Protein AF-A0A962G7V7-F1 (afdb_monomer)

Radius of gyration: 18.21 Å; Cα contacts (8 Å, |Δi|>4): 103; chains: 1; bounding box: 53×30×47 Å

Foldseek 3Di:
DPPCPVVVVVVVVVVVVVVVCLLLVLLVLLVVLDDVVLQCVPPPPDDPVVVVVVVVVVVVVLPPLVVVVVCQVVDDPSVPCSVCVSVVVVVVVVVSVVSNSRSLSSQQGPCLCVVCVPCSQLVSLCSRPNPVSND

Structure (mmCIF, N/CA/C/O backbone):
data_AF-A0A962G7V7-F1
#
_entry.id   AF-A0A962G7V7-F1
#
loop_
_atom_site.group_PDB
_atom_site.id
_atom_site.type_symbol
_atom_site.label_atom_id
_atom_site.label_alt_id
_atom_site.label_comp_id
_atom_site.label_asym_id
_atom_site.label_entity_id
_atom_site.label_seq_id
_atom_site.pdbx_PDB_ins_code
_atom_site.Cartn_x
_atom_site.Cartn_y
_atom_site.Cartn_z
_atom_site.occupancy
_atom_site.B_iso_or_equiv
_atom_site.auth_seq_id
_atom_site.auth_comp_id
_atom_site.auth_asym_id
_atom_site.auth_atom_id
_atom_site.pdbx_PDB_model_num
ATOM 1 N N . ASN A 1 1 ? -31.692 16.412 5.338 1.00 51.88 1 ASN A N 1
ATOM 2 C CA . ASN A 1 1 ? -30.425 15.654 5.367 1.00 51.88 1 ASN A CA 1
ATOM 3 C C . ASN A 1 1 ? -30.368 14.667 6.552 1.00 51.88 1 ASN A C 1
ATOM 5 O O . ASN A 1 1 ? -29.353 14.590 7.218 1.00 51.88 1 ASN A O 1
ATOM 9 N N . LEU A 1 2 ? -31.455 13.934 6.867 1.00 52.62 2 LEU A N 1
ATOM 10 C CA . LEU A 1 2 ? -31.577 13.174 8.137 1.00 52.62 2 LEU A CA 1
ATOM 11 C C . LEU A 1 2 ? -31.965 11.691 7.975 1.00 52.62 2 LEU A C 1
ATOM 13 O O . LEU A 1 2 ? -32.140 10.993 8.964 1.00 52.62 2 LEU A O 1
ATOM 17 N N . ARG A 1 3 ? -32.115 11.183 6.743 1.00 55.47 3 ARG A N 1
ATOM 18 C CA . ARG A 1 3 ? -32.639 9.823 6.494 1.00 55.47 3 ARG A CA 1
ATOM 19 C C . ARG A 1 3 ? -31.580 8.808 6.031 1.00 55.47 3 ARG A C 1
ATOM 21 O O . ARG A 1 3 ? -31.928 7.670 5.757 1.00 55.47 3 ARG A O 1
ATOM 28 N N . SER A 1 4 ? -30.307 9.210 5.956 1.00 50.84 4 SER A N 1
ATOM 29 C CA . SER A 1 4 ? -29.230 8.464 5.277 1.00 50.84 4 SER A CA 1
ATOM 30 C C . SER A 1 4 ? -28.023 8.142 6.171 1.00 50.84 4 SER A C 1
ATOM 32 O O . SER A 1 4 ? -26.927 7.936 5.667 1.00 50.84 4 SER A O 1
ATOM 34 N N . ILE A 1 5 ? -28.176 8.131 7.497 1.00 59.03 5 ILE A N 1
ATOM 35 C CA . ILE A 1 5 ? -27.030 7.919 8.402 1.00 59.03 5 ILE A CA 1
ATOM 36 C C . ILE A 1 5 ? -26.760 6.413 8.577 1.00 59.03 5 ILE A C 1
ATOM 38 O O . ILE A 1 5 ? -25.626 5.967 8.456 1.00 59.03 5 ILE A O 1
ATOM 42 N N . GLY A 1 6 ? -27.811 5.594 8.716 1.00 59.00 6 GLY A N 1
ATOM 43 C CA . GLY A 1 6 ? -27.669 4.135 8.854 1.00 59.00 6 GLY A CA 1
ATOM 44 C C . GLY A 1 6 ? -27.247 3.398 7.574 1.00 59.00 6 GLY A C 1
ATOM 45 O O . GLY A 1 6 ? -26.543 2.400 7.654 1.00 59.00 6 GLY A O 1
ATOM 46 N N . GLN A 1 7 ? -27.624 3.892 6.386 1.00 57.78 7 GLN A N 1
ATOM 47 C CA . GLN A 1 7 ? -27.196 3.287 5.112 1.00 57.78 7 GLN A CA 1
ATOM 48 C C . GLN A 1 7 ? -25.735 3.620 4.758 1.00 57.78 7 GLN A C 1
ATOM 50 O O . GLN A 1 7 ? -25.103 2.859 4.028 1.00 57.78 7 GLN A O 1
ATOM 55 N N . SER A 1 8 ? -25.181 4.715 5.297 1.00 72.25 8 SER A N 1
ATOM 56 C CA . SER A 1 8 ? -23.823 5.183 4.978 1.00 72.25 8 SER A CA 1
ATOM 57 C C . SER A 1 8 ? -22.741 4.204 5.440 1.00 72.25 8 SER A C 1
ATOM 59 O O . SER A 1 8 ? -21.822 3.913 4.681 1.00 72.25 8 SER A O 1
ATOM 61 N N . SER A 1 9 ? -22.884 3.632 6.640 1.00 77.25 9 SER A N 1
ATOM 62 C CA . SER A 1 9 ? -21.908 2.675 7.184 1.00 77.25 9 SER A CA 1
ATOM 63 C C . SER A 1 9 ? -21.858 1.374 6.372 1.00 77.25 9 SER A C 1
ATOM 65 O O . SER A 1 9 ? -20.782 0.858 6.080 1.00 77.25 9 SER A O 1
ATOM 67 N N . THR A 1 10 ? -23.007 0.861 5.914 1.00 85.25 10 THR A N 1
ATOM 68 C CA . THR A 1 10 ? -23.029 -0.337 5.059 1.00 85.25 10 THR A CA 1
ATOM 69 C C . THR A 1 10 ? -22.359 -0.083 3.711 1.00 85.25 10 THR A C 1
ATOM 71 O O . THR A 1 10 ? -21.597 -0.928 3.247 1.00 85.25 10 THR A O 1
ATOM 74 N N . VAL A 1 11 ? -22.606 1.076 3.091 1.00 90.12 11 VAL A N 1
ATOM 75 C CA . VAL A 1 11 ? -21.957 1.452 1.825 1.00 90.12 11 VAL A CA 1
ATOM 76 C C . VAL A 1 11 ? -20.445 1.559 2.008 1.00 90.12 11 VAL A C 1
ATOM 78 O O . VAL A 1 11 ? -19.699 1.009 1.202 1.00 90.12 11 VAL A O 1
ATOM 81 N N . GLU A 1 12 ? -19.986 2.191 3.087 1.00 89.62 12 GLU A N 1
ATOM 82 C CA . GLU A 1 12 ? -18.561 2.299 3.401 1.00 89.62 12 GLU A CA 1
ATOM 83 C C . GLU A 1 12 ? -17.904 0.924 3.564 1.00 89.62 12 GLU A C 1
ATOM 85 O O . GLU A 1 12 ? -16.898 0.644 2.913 1.00 89.62 12 GLU A O 1
ATOM 90 N N . ILE A 1 13 ? -18.500 0.033 4.362 1.00 90.56 13 ILE A N 1
ATOM 91 C CA . ILE A 1 13 ? -17.980 -1.323 4.577 1.00 90.56 13 ILE A CA 1
ATOM 92 C C . ILE A 1 13 ? -17.890 -2.084 3.249 1.00 90.56 13 ILE A C 1
ATOM 94 O O . ILE A 1 13 ? -16.868 -2.712 2.966 1.00 90.56 13 ILE A O 1
ATOM 98 N N . VAL A 1 14 ? -18.928 -2.010 2.410 1.00 94.31 14 VAL A N 1
ATOM 99 C CA . VAL A 1 14 ? -18.938 -2.661 1.090 1.00 94.31 14 VAL A CA 1
ATOM 100 C C . VAL A 1 14 ? -17.835 -2.102 0.194 1.00 94.31 14 VAL A C 1
ATOM 102 O O . VAL A 1 14 ? -17.107 -2.878 -0.422 1.00 94.31 14 VAL A O 1
ATOM 105 N N . LEU A 1 15 ? -17.659 -0.780 0.153 1.00 93.81 15 LEU A N 1
ATOM 106 C CA . LEU A 1 15 ? -16.606 -0.138 -0.637 1.00 93.81 15 LEU A CA 1
ATOM 107 C C . LEU A 1 15 ? -15.205 -0.506 -0.140 1.00 93.81 15 LEU A C 1
ATOM 109 O O . LEU A 1 15 ? -14.303 -0.712 -0.952 1.00 93.81 15 LEU A O 1
ATOM 113 N N . VAL A 1 16 ? -15.015 -0.630 1.177 1.00 94.06 16 VAL A N 1
ATOM 114 C CA . VAL A 1 16 ? -13.746 -1.073 1.762 1.00 94.06 16 VAL A CA 1
ATOM 115 C C . VAL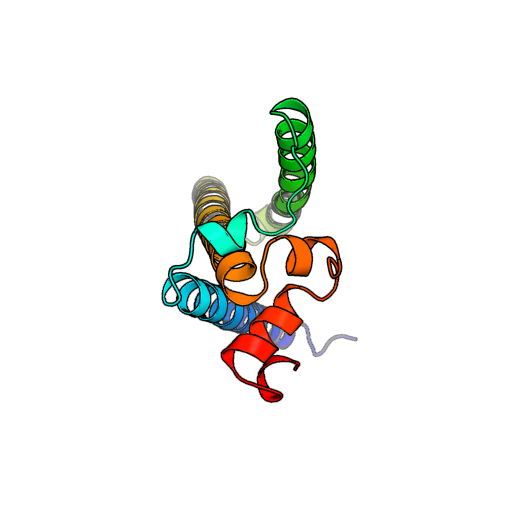 A 1 16 ? -13.431 -2.509 1.357 1.00 94.06 16 VAL A C 1
ATOM 117 O O . VAL A 1 16 ? -12.322 -2.785 0.911 1.00 94.06 16 VAL A O 1
ATOM 120 N N . TRP A 1 17 ? -14.390 -3.425 1.451 1.00 95.12 17 TRP A N 1
ATOM 121 C CA . TRP A 1 17 ? -14.163 -4.798 1.004 1.00 95.12 17 TRP A CA 1
ATOM 122 C C . TRP A 1 17 ? -13.931 -4.887 -0.501 1.00 95.12 17 TRP A C 1
ATOM 124 O O . TRP A 1 17 ? -13.029 -5.600 -0.935 1.00 95.12 17 TRP A O 1
ATOM 134 N N . PHE A 1 18 ? -14.680 -4.122 -1.292 1.00 94.75 18 PHE A N 1
ATOM 135 C CA . PHE A 1 18 ? -14.514 -4.077 -2.738 1.00 94.75 18 PHE A CA 1
ATOM 136 C C . PHE A 1 18 ? -13.104 -3.619 -3.136 1.00 94.75 18 PHE A C 1
ATOM 138 O O . PHE A 1 18 ? -12.410 -4.351 -3.842 1.00 94.75 18 PHE A O 1
ATOM 145 N N . LYS A 1 19 ? -12.626 -2.475 -2.618 1.00 92.88 19 LYS A N 1
ATOM 146 C CA . LYS A 1 19 ? -11.263 -1.996 -2.917 1.00 92.88 19 LYS A CA 1
ATOM 147 C C . LYS A 1 19 ? -10.195 -2.988 -2.450 1.00 92.88 19 LYS A C 1
ATOM 149 O O . LYS A 1 19 ? -9.198 -3.176 -3.138 1.00 92.88 19 LYS A O 1
ATOM 154 N N . MET A 1 20 ? -10.411 -3.667 -1.321 1.00 95.88 20 MET A N 1
ATOM 155 C CA . MET A 1 20 ? -9.482 -4.683 -0.821 1.00 95.88 20 MET A CA 1
ATOM 156 C C . MET A 1 20 ? -9.399 -5.890 -1.756 1.00 95.88 20 MET A C 1
ATOM 158 O O . MET A 1 20 ? -8.298 -6.341 -2.058 1.00 95.88 20 MET A O 1
ATOM 162 N N . VAL A 1 21 ? -10.534 -6.385 -2.257 1.00 94.81 21 VAL A N 1
ATOM 163 C CA . VAL A 1 21 ? -10.568 -7.487 -3.231 1.00 94.81 21 VAL A CA 1
ATOM 164 C C . VAL A 1 21 ? -9.855 -7.095 -4.521 1.00 94.81 21 VAL A C 1
ATOM 166 O O . VAL A 1 21 ? -9.040 -7.871 -5.014 1.00 94.81 21 VAL A O 1
ATOM 169 N N . VAL A 1 22 ? -10.114 -5.893 -5.042 1.00 93.44 22 VAL A N 1
ATOM 170 C CA . VAL A 1 22 ? -9.469 -5.400 -6.267 1.00 93.44 22 VAL A CA 1
ATOM 171 C C . VAL A 1 22 ? -7.954 -5.277 -6.082 1.00 93.44 22 VAL A C 1
ATOM 173 O O . VAL A 1 22 ? -7.200 -5.836 -6.874 1.00 93.44 22 VAL A O 1
ATOM 176 N N . LEU A 1 23 ? -7.493 -4.613 -5.016 1.00 94.50 23 LEU A N 1
ATOM 177 C CA . LEU A 1 23 ? -6.062 -4.404 -4.763 1.00 94.50 23 LEU A CA 1
ATOM 178 C C . LEU A 1 23 ? -5.314 -5.717 -4.522 1.00 94.50 23 LEU A C 1
ATOM 180 O O . LEU A 1 23 ? -4.256 -5.942 -5.106 1.00 94.50 23 LEU A O 1
ATOM 184 N N . VAL A 1 24 ? -5.862 -6.595 -3.678 1.00 95.88 24 VAL A N 1
ATOM 185 C CA . VAL A 1 24 ? -5.246 -7.894 -3.384 1.00 95.88 24 VAL A CA 1
ATOM 186 C C . VAL A 1 24 ? -5.279 -8.795 -4.616 1.00 95.88 24 VAL A C 1
ATOM 188 O O . VAL A 1 24 ? -4.278 -9.436 -4.918 1.00 95.88 24 VAL A O 1
ATOM 191 N N . GLY A 1 25 ? -6.387 -8.815 -5.361 1.00 94.31 25 GLY A N 1
ATOM 192 C CA . GLY A 1 25 ? -6.510 -9.583 -6.598 1.00 94.31 25 GLY A CA 1
ATOM 193 C C . GLY A 1 25 ? -5.492 -9.148 -7.650 1.00 94.31 25 GLY A C 1
ATOM 194 O O . GLY A 1 25 ? -4.788 -9.991 -8.203 1.00 94.31 25 GLY A O 1
ATOM 195 N N . LEU A 1 26 ? -5.349 -7.837 -7.864 1.00 93.75 26 LEU A N 1
ATOM 196 C CA . LEU A 1 26 ? -4.356 -7.275 -8.775 1.00 93.75 26 LEU A CA 1
ATOM 197 C C . LEU A 1 26 ? -2.926 -7.611 -8.336 1.00 93.75 26 LEU A C 1
ATOM 199 O O . LEU A 1 26 ? -2.109 -8.038 -9.150 1.00 93.75 26 LEU A O 1
ATOM 203 N N . ALA A 1 27 ? -2.626 -7.456 -7.045 1.00 94.69 27 ALA A N 1
ATOM 204 C CA . ALA A 1 27 ? -1.307 -7.756 -6.507 1.00 94.69 27 ALA A CA 1
ATOM 205 C C . ALA A 1 27 ? -0.950 -9.243 -6.644 1.00 94.69 27 ALA A C 1
ATOM 207 O O . ALA A 1 27 ? 0.154 -9.566 -7.076 1.00 94.69 27 ALA A O 1
ATOM 208 N N . ILE A 1 28 ? -1.885 -10.150 -6.338 1.00 95.44 28 ILE A N 1
ATOM 209 C CA . ILE A 1 28 ? -1.707 -11.597 -6.532 1.00 95.44 28 ILE A CA 1
ATOM 210 C C . ILE A 1 28 ? -1.502 -11.916 -8.013 1.00 95.44 28 ILE A C 1
ATOM 212 O O . ILE A 1 28 ? -0.616 -12.701 -8.348 1.00 95.44 28 ILE A O 1
ATOM 216 N N . PHE A 1 29 ? -2.277 -11.296 -8.904 1.00 94.31 29 PHE A N 1
ATOM 217 C CA . PHE A 1 29 ? -2.109 -11.485 -10.340 1.00 94.31 29 PHE A CA 1
ATOM 218 C C . PHE A 1 29 ? -0.710 -11.049 -10.798 1.00 94.31 29 PHE A C 1
ATOM 220 O O . PHE A 1 29 ? -0.032 -11.811 -11.487 1.00 94.31 29 PHE A O 1
ATOM 227 N N . GLY A 1 30 ? -0.231 -9.888 -10.346 1.00 93.62 30 GLY A N 1
ATOM 228 C CA . GLY A 1 30 ? 1.137 -9.435 -10.599 1.00 93.62 30 GLY A CA 1
ATOM 229 C C . GLY A 1 30 ? 2.196 -10.394 -10.061 1.00 93.62 30 GLY A C 1
ATOM 230 O O . GLY A 1 30 ? 3.076 -10.809 -10.806 1.00 93.62 30 GLY A O 1
ATOM 231 N N . LEU A 1 31 ? 2.057 -10.841 -8.811 1.00 93.88 31 LEU A N 1
ATOM 232 C CA . LEU A 1 31 ? 2.970 -11.805 -8.184 1.00 93.88 31 LEU A CA 1
ATOM 233 C C . LEU A 1 31 ? 2.978 -13.173 -8.882 1.00 93.88 31 LEU A C 1
ATOM 235 O O . LEU A 1 31 ? 3.999 -13.858 -8.870 1.00 93.88 31 LEU A O 1
ATOM 239 N N . SER A 1 32 ? 1.863 -13.580 -9.496 1.00 93.94 32 SER A N 1
ATOM 240 C CA . SER A 1 32 ? 1.802 -14.816 -10.285 1.00 93.94 32 SER A CA 1
ATOM 241 C C . SER A 1 32 ? 2.585 -14.722 -11.603 1.00 93.94 32 SER A C 1
ATOM 243 O O . SER A 1 32 ? 3.058 -15.742 -12.103 1.00 93.94 32 SER A O 1
ATOM 245 N N . HIS A 1 33 ? 2.798 -13.506 -12.123 1.00 90.19 33 HIS A N 1
ATOM 246 C CA . HIS A 1 33 ? 3.649 -13.206 -13.278 1.00 90.19 33 HIS A CA 1
ATOM 247 C C . HIS A 1 33 ? 5.061 -12.831 -12.813 1.00 90.19 33 HIS A C 1
ATOM 249 O O . HIS A 1 33 ? 5.529 -11.712 -13.005 1.00 90.19 33 HIS A O 1
ATOM 255 N N . TRP A 1 34 ? 5.730 -13.774 -12.150 1.00 90.56 34 TRP A N 1
ATOM 256 C CA . TRP A 1 34 ? 7.007 -13.531 -11.484 1.00 90.56 34 TRP A CA 1
ATOM 257 C C . TRP A 1 34 ? 8.141 -13.171 -12.465 1.00 90.56 34 TRP A C 1
ATOM 259 O O . TRP A 1 34 ? 8.805 -14.052 -13.014 1.00 90.56 34 TRP A O 1
ATOM 269 N N . ASP A 1 35 ? 8.392 -11.869 -12.635 1.00 89.94 35 ASP A N 1
ATOM 270 C CA . ASP A 1 35 ? 9.476 -11.309 -13.456 1.00 89.94 35 ASP A CA 1
ATOM 271 C C . ASP A 1 35 ? 10.241 -10.207 -12.684 1.00 89.94 35 ASP A C 1
ATOM 273 O O . ASP A 1 35 ? 9.952 -9.014 -12.812 1.00 89.94 35 ASP A O 1
ATOM 277 N N . PRO A 1 36 ? 11.215 -10.573 -11.823 1.00 89.94 36 PRO A N 1
ATOM 278 C CA . PRO A 1 36 ? 11.982 -9.601 -11.044 1.00 89.94 36 PRO A CA 1
ATOM 279 C C . PRO A 1 36 ? 12.747 -8.545 -11.861 1.00 89.94 36 PRO A C 1
ATOM 281 O O . PRO A 1 36 ? 12.781 -7.395 -11.418 1.00 89.94 36 PRO A O 1
ATOM 284 N N . PRO A 1 37 ? 13.328 -8.859 -13.040 1.00 92.19 37 PRO A N 1
ATOM 285 C CA . PRO A 1 37 ? 13.881 -7.844 -13.938 1.00 92.19 37 PRO A CA 1
ATOM 286 C C . PRO A 1 37 ? 12.911 -6.702 -14.276 1.00 92.19 37 PRO A C 1
ATOM 288 O O . PRO A 1 37 ? 13.333 -5.548 -14.368 1.00 92.19 37 PRO A O 1
ATOM 291 N N . MET A 1 38 ? 11.612 -6.992 -14.401 1.00 91.06 38 MET A N 1
ATOM 292 C CA . MET A 1 38 ? 10.571 -5.993 -14.668 1.00 91.06 38 MET A CA 1
ATOM 293 C C . MET A 1 38 ? 10.503 -4.917 -13.565 1.00 91.06 38 MET A C 1
ATOM 295 O O . MET A 1 38 ? 10.301 -3.737 -13.857 1.00 91.06 38 MET A O 1
ATOM 299 N N . MET A 1 39 ? 10.765 -5.291 -12.305 1.00 89.31 39 MET A N 1
ATOM 300 C CA . MET A 1 39 ? 10.735 -4.375 -11.155 1.00 89.31 39 MET A CA 1
ATOM 301 C C . MET A 1 39 ? 11.861 -3.337 -11.156 1.00 89.31 39 MET A C 1
ATOM 303 O O . MET A 1 39 ? 11.726 -2.300 -10.518 1.00 89.31 39 MET A O 1
ATOM 307 N N . ALA A 1 40 ? 12.971 -3.601 -11.845 1.00 88.75 40 ALA A N 1
ATOM 308 C CA . ALA A 1 40 ? 14.076 -2.650 -11.988 1.00 88.75 40 ALA A CA 1
ATOM 309 C C . ALA A 1 40 ? 14.079 -1.961 -13.363 1.00 88.75 40 ALA A C 1
ATOM 311 O O . ALA A 1 40 ? 14.901 -1.083 -13.630 1.00 88.75 40 ALA A O 1
ATOM 312 N N . ARG A 1 41 ? 13.168 -2.353 -14.262 1.00 91.56 41 ARG A N 1
ATOM 313 C CA . ARG A 1 41 ? 13.141 -1.888 -15.648 1.00 91.56 41 ARG A CA 1
ATOM 314 C C . ARG A 1 41 ? 12.879 -0.385 -15.708 1.00 91.56 41 ARG A C 1
ATOM 316 O O . ARG A 1 41 ? 11.795 0.074 -15.364 1.00 91.56 41 ARG A O 1
ATOM 323 N N . GLY A 1 42 ? 13.886 0.368 -16.148 1.00 84.75 42 GLY A N 1
ATOM 324 C CA . GLY A 1 42 ? 13.830 1.830 -16.241 1.00 84.75 42 GLY A CA 1
ATOM 325 C C . GLY A 1 42 ? 13.732 2.545 -14.890 1.00 84.75 42 GLY A C 1
ATOM 326 O O . GLY A 1 42 ? 13.444 3.740 -14.864 1.00 84.75 42 GLY A O 1
ATOM 327 N N . ALA A 1 43 ? 13.987 1.839 -13.782 1.00 85.25 43 ALA A N 1
ATOM 328 C CA . ALA A 1 43 ? 14.160 2.473 -12.487 1.00 85.25 43 ALA A CA 1
ATOM 329 C C . ALA A 1 43 ? 15.473 3.279 -12.494 1.00 85.25 43 ALA A C 1
ATOM 331 O O . ALA A 1 43 ? 16.495 2.772 -12.966 1.00 85.25 43 ALA A O 1
ATOM 332 N N . PRO A 1 44 ? 15.477 4.525 -11.994 1.00 83.06 44 PRO A N 1
ATOM 333 C CA . PRO A 1 44 ? 16.716 5.266 -11.811 1.00 83.06 44 PRO A CA 1
ATOM 334 C C . PRO A 1 44 ? 17.597 4.572 -10.765 1.00 83.06 44 PRO A C 1
ATOM 336 O O . PRO A 1 44 ? 17.080 3.981 -9.815 1.00 83.06 44 PRO A O 1
ATOM 339 N N . ASP A 1 45 ? 18.921 4.701 -10.902 1.00 81.75 45 ASP A N 1
ATOM 340 C CA . ASP A 1 45 ? 19.882 4.290 -9.871 1.00 81.75 45 ASP A CA 1
ATOM 341 C C . ASP A 1 45 ? 19.734 5.198 -8.644 1.00 81.75 45 ASP A C 1
ATOM 343 O O . ASP A 1 45 ? 20.402 6.220 -8.470 1.00 81.75 45 ASP A O 1
ATOM 347 N N . ALA A 1 46 ? 18.771 4.836 -7.807 1.00 78.75 46 ALA A N 1
ATOM 348 C CA . ALA A 1 46 ? 18.346 5.591 -6.652 1.00 78.75 46 ALA A CA 1
ATOM 349 C C . ALA A 1 46 ? 19.037 5.006 -5.408 1.00 78.75 46 ALA A C 1
ATOM 351 O O . ALA A 1 46 ? 18.824 3.855 -5.027 1.00 78.75 46 ALA A O 1
ATOM 352 N N . GLY A 1 47 ? 19.928 5.781 -4.785 1.00 87.44 47 GLY A N 1
ATOM 353 C CA . GLY A 1 47 ? 20.644 5.348 -3.581 1.00 87.44 47 GLY A CA 1
ATOM 354 C C . GLY A 1 47 ? 19.736 5.260 -2.348 1.00 87.44 47 GLY A C 1
ATOM 355 O O . GLY A 1 47 ? 18.629 5.794 -2.328 1.00 87.44 47 GLY A O 1
ATOM 356 N N . ILE A 1 48 ? 20.233 4.668 -1.259 1.00 90.31 48 ILE A N 1
ATOM 357 C CA . ILE A 1 48 ? 19.490 4.485 0.008 1.00 90.31 48 ILE A CA 1
ATOM 358 C C . ILE A 1 48 ? 18.835 5.778 0.528 1.00 90.31 48 ILE A C 1
ATOM 360 O O . ILE A 1 48 ? 17.747 5.737 1.096 1.00 90.31 48 ILE A O 1
ATOM 364 N N . THR A 1 49 ? 19.455 6.939 0.311 1.00 91.94 49 THR A N 1
ATOM 365 C CA . THR A 1 49 ? 18.903 8.238 0.725 1.00 91.94 49 THR A CA 1
ATOM 366 C C . THR A 1 49 ? 17.555 8.539 0.070 1.00 91.94 49 THR A C 1
ATOM 368 O O . THR A 1 49 ? 16.635 8.991 0.745 1.00 91.94 49 THR A O 1
ATOM 371 N N . THR A 1 50 ? 17.399 8.241 -1.220 1.00 89.38 50 THR A N 1
ATOM 372 C CA . THR A 1 50 ? 16.127 8.415 -1.941 1.00 89.38 50 THR A CA 1
ATOM 373 C C . THR A 1 50 ? 15.052 7.454 -1.438 1.00 89.38 50 THR A C 1
ATOM 375 O O . THR A 1 50 ? 13.904 7.858 -1.264 1.00 89.38 50 THR A O 1
ATOM 378 N N . ALA A 1 51 ? 15.433 6.219 -1.096 1.00 89.06 51 ALA A N 1
ATOM 379 C CA . ALA A 1 51 ? 14.528 5.253 -0.482 1.00 89.06 51 ALA A CA 1
ATOM 380 C C . ALA A 1 51 ? 14.030 5.729 0.894 1.00 89.06 51 ALA A C 1
ATOM 382 O O . ALA A 1 51 ? 12.857 5.550 1.210 1.00 89.06 51 ALA A O 1
ATOM 383 N N . LEU A 1 52 ? 14.878 6.396 1.690 1.00 92.38 52 LEU A N 1
ATOM 384 C CA . LEU A 1 52 ? 14.465 6.995 2.966 1.00 92.38 52 LEU A CA 1
ATOM 385 C C . LEU A 1 52 ? 13.444 8.127 2.778 1.00 92.38 52 LEU A C 1
ATOM 387 O O . LEU A 1 52 ? 12.478 8.199 3.536 1.00 92.38 52 LEU A O 1
ATOM 391 N N . PHE A 1 53 ? 13.605 8.972 1.754 1.00 91.56 53 PHE A N 1
ATOM 392 C CA . PHE A 1 53 ? 12.588 9.975 1.414 1.00 91.56 53 PHE A CA 1
ATOM 393 C C . PHE A 1 53 ? 11.271 9.326 0.968 1.00 91.56 53 PHE A C 1
ATOM 395 O O . PHE A 1 53 ? 10.202 9.763 1.392 1.00 91.56 53 PHE A O 1
ATOM 402 N N . GLY A 1 54 ? 11.335 8.245 0.185 1.00 90.38 54 GLY A N 1
ATOM 403 C CA . GLY A 1 54 ? 10.157 7.448 -0.169 1.00 90.38 54 GLY A CA 1
ATOM 404 C C . GLY A 1 54 ? 9.468 6.843 1.059 1.00 90.38 54 GLY A C 1
ATOM 405 O O . GLY A 1 54 ? 8.250 6.925 1.187 1.00 90.38 54 GLY A O 1
ATOM 406 N N . ALA A 1 55 ? 10.237 6.313 2.013 1.00 91.12 55 ALA A N 1
ATOM 407 C CA . ALA A 1 55 ? 9.703 5.788 3.268 1.00 91.12 55 ALA A CA 1
ATOM 408 C C . ALA A 1 55 ? 9.002 6.876 4.105 1.00 91.12 55 ALA A C 1
ATOM 410 O O . ALA A 1 55 ? 7.947 6.618 4.683 1.00 91.12 55 ALA A O 1
ATOM 411 N N . ALA A 1 56 ? 9.537 8.102 4.126 1.00 92.44 56 ALA A N 1
ATOM 412 C CA . ALA A 1 56 ? 8.883 9.237 4.775 1.00 92.44 56 ALA A CA 1
ATOM 413 C C . ALA A 1 56 ? 7.551 9.608 4.096 1.00 92.44 56 ALA A C 1
ATOM 415 O O . ALA A 1 56 ? 6.577 9.898 4.786 1.00 92.44 56 ALA A O 1
ATOM 416 N N . ALA A 1 57 ? 7.467 9.532 2.764 1.00 90.88 57 ALA A N 1
ATOM 417 C CA . ALA A 1 57 ? 6.204 9.727 2.046 1.00 90.88 57 ALA A CA 1
ATOM 418 C C . ALA A 1 57 ? 5.181 8.623 2.375 1.00 90.88 57 ALA A C 1
ATOM 420 O O . ALA A 1 57 ? 4.005 8.907 2.591 1.00 90.88 57 ALA A O 1
ATOM 421 N N . VAL A 1 58 ? 5.629 7.369 2.493 1.00 91.00 58 VAL A N 1
ATOM 422 C CA . VAL A 1 58 ? 4.772 6.241 2.896 1.00 91.00 58 VAL A CA 1
ATOM 423 C C . VAL A 1 58 ? 4.232 6.415 4.319 1.00 91.00 58 VAL A C 1
ATOM 425 O O . VAL A 1 58 ? 3.098 6.025 4.576 1.00 91.00 58 VAL A O 1
ATOM 428 N N . PHE A 1 59 ? 4.982 7.032 5.238 1.00 89.38 59 PHE A N 1
ATOM 429 C CA . PHE A 1 59 ? 4.490 7.322 6.591 1.00 89.38 59 PHE A CA 1
ATOM 430 C C . PHE A 1 59 ? 3.223 8.193 6.579 1.00 89.38 59 PHE A C 1
ATOM 432 O O . PHE A 1 59 ? 2.285 7.908 7.321 1.00 89.38 59 PHE A O 1
ATOM 439 N N . MET A 1 60 ? 3.149 9.184 5.683 1.00 89.50 60 MET A N 1
ATOM 440 C CA . MET A 1 60 ? 1.969 10.045 5.523 1.00 89.50 60 MET A CA 1
ATOM 441 C C . MET A 1 60 ? 0.705 9.244 5.162 1.00 89.50 60 MET A C 1
ATOM 443 O O . MET A 1 60 ? -0.397 9.585 5.584 1.00 89.50 60 MET A O 1
ATOM 447 N N . ALA A 1 61 ? 0.855 8.117 4.455 1.00 88.56 61 ALA A N 1
ATOM 448 C CA . ALA A 1 61 ? -0.261 7.234 4.110 1.00 88.56 61 ALA A CA 1
ATOM 449 C C . ALA A 1 61 ? -0.923 6.565 5.335 1.00 88.56 61 ALA A C 1
ATOM 451 O O . ALA A 1 61 ? -1.991 5.969 5.194 1.00 88.56 61 ALA A O 1
ATOM 452 N N . TYR A 1 62 ? -0.313 6.656 6.524 1.00 87.81 62 TYR A N 1
ATOM 453 C CA . TYR A 1 62 ? -0.842 6.104 7.772 1.00 87.81 62 TYR A CA 1
ATOM 454 C C . TYR A 1 62 ? -1.511 7.142 8.683 1.00 87.81 62 TYR A C 1
ATOM 456 O O . TYR A 1 62 ? -1.961 6.766 9.757 1.00 87.81 62 TYR A O 1
ATOM 464 N N . GLU A 1 63 ? -1.656 8.414 8.299 1.00 85.94 63 GLU A N 1
ATOM 465 C CA . GLU A 1 63 ? -2.235 9.452 9.180 1.00 85.94 63 GLU A CA 1
ATOM 466 C C . GLU A 1 63 ? -3.725 9.245 9.547 1.00 85.94 63 GLU A C 1
ATOM 468 O O . GLU A 1 63 ? -4.250 9.903 10.444 1.00 85.94 63 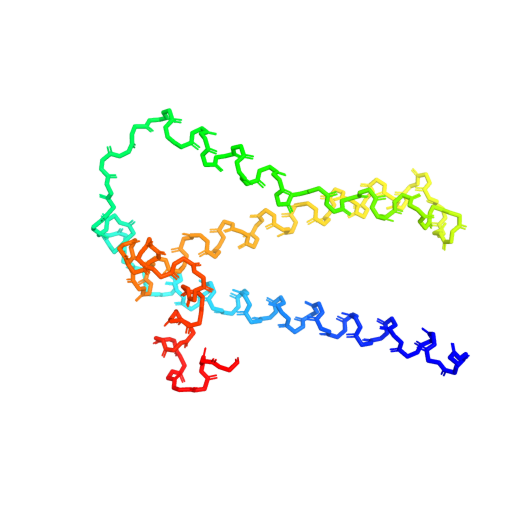GLU A O 1
ATOM 473 N N . GLY A 1 64 ? -4.418 8.283 8.930 1.00 79.50 64 GLY A N 1
ATOM 474 C CA . GLY A 1 64 ? -5.851 8.041 9.142 1.00 79.50 64 GLY A CA 1
ATOM 475 C C . GLY A 1 64 ? -6.258 7.474 10.511 1.00 79.50 64 GLY A C 1
ATOM 476 O O . GLY A 1 64 ? -7.448 7.463 10.821 1.00 79.50 64 GLY A O 1
ATOM 477 N N . PHE A 1 65 ? -5.327 7.015 11.359 1.00 80.75 65 PHE A N 1
ATOM 478 C CA . PHE A 1 65 ? -5.678 6.383 12.647 1.00 80.75 65 PHE A CA 1
ATOM 479 C C . PHE A 1 65 ? -6.342 7.341 13.646 1.00 80.75 65 PHE A C 1
ATOM 481 O O . PHE A 1 65 ? -7.046 6.889 14.547 1.00 80.75 65 PHE A O 1
ATOM 488 N N . GLN A 1 66 ? -6.126 8.651 13.505 1.00 82.06 66 GLN A N 1
ATOM 489 C CA . GLN A 1 66 ? -6.695 9.660 14.403 1.00 82.06 66 GLN A CA 1
ATOM 490 C C . GLN A 1 66 ? -8.222 9.712 14.308 1.00 82.06 66 GLN A C 1
ATOM 492 O O . GLN A 1 66 ? -8.882 9.983 15.306 1.00 82.06 66 GLN 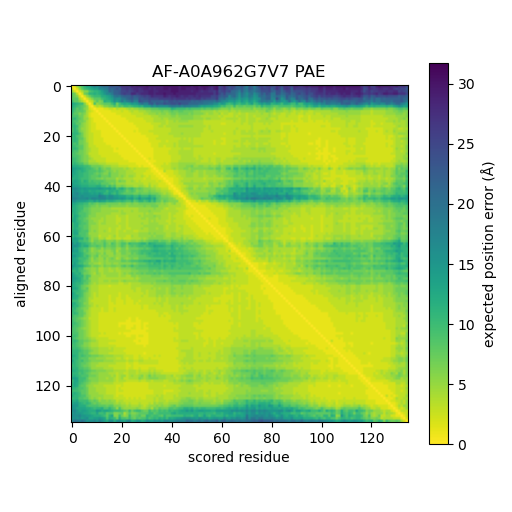A O 1
ATOM 497 N N . LEU A 1 67 ? -8.778 9.380 13.138 1.00 83.38 67 LEU A N 1
ATOM 498 C CA . LEU A 1 67 ? -10.222 9.363 12.910 1.00 83.38 67 LEU A CA 1
ATOM 499 C C . LEU A 1 67 ? -10.927 8.363 13.833 1.00 83.38 67 LEU A C 1
ATOM 501 O O . LEU A 1 67 ? -11.956 8.686 14.410 1.00 83.38 67 LEU A O 1
ATOM 505 N N . LEU A 1 68 ? -10.312 7.199 14.066 1.00 82.50 68 LEU A N 1
ATOM 506 C CA . LEU A 1 68 ? -10.842 6.175 14.975 1.00 82.50 68 LEU A CA 1
ATOM 507 C C . LEU A 1 68 ? -10.915 6.654 16.431 1.00 82.50 68 LEU A C 1
ATOM 509 O O . LEU A 1 68 ? -11.707 6.133 17.210 1.00 82.50 68 LEU A O 1
ATOM 513 N N . ALA A 1 69 ? -10.076 7.619 16.818 1.00 82.31 69 ALA A N 1
ATOM 514 C CA . ALA A 1 69 ? -10.088 8.170 18.168 1.00 82.31 69 ALA A CA 1
ATOM 515 C C . ALA A 1 69 ? -11.246 9.155 18.391 1.00 82.31 69 ALA A C 1
ATOM 517 O O . ALA A 1 69 ? -11.608 9.387 19.542 1.00 82.31 69 ALA A O 1
ATOM 518 N N . TYR A 1 70 ? -11.838 9.714 17.328 1.00 86.06 70 TYR A N 1
ATOM 519 C CA . TYR A 1 70 ? -13.021 10.567 17.458 1.00 86.06 70 TYR A CA 1
ATOM 520 C C . TYR A 1 70 ? -14.265 9.769 17.848 1.00 86.06 70 TYR A C 1
ATOM 522 O O . TYR A 1 70 ? -15.064 10.257 18.641 1.00 86.06 70 TYR A O 1
ATOM 530 N N . ASP A 1 71 ? -14.359 8.516 17.402 1.00 86.06 71 ASP A N 1
ATOM 531 C CA . ASP A 1 71 ? -15.476 7.617 17.714 1.00 86.06 71 ASP A CA 1
ATOM 532 C C . A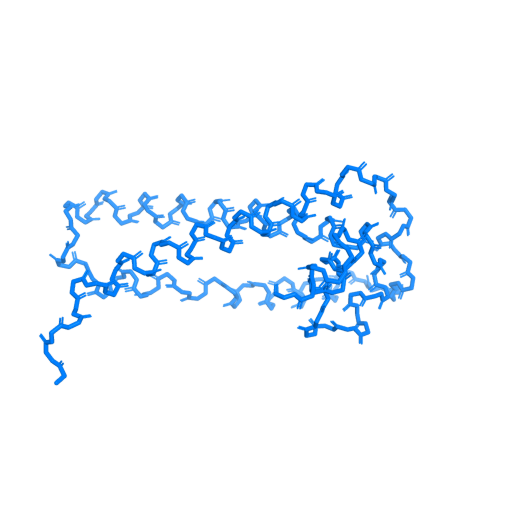SP A 1 71 ? -15.245 6.820 19.015 1.00 86.06 71 ASP A C 1
ATOM 534 O O . ASP A 1 71 ? -15.884 5.799 19.259 1.00 86.06 71 ASP A O 1
ATOM 538 N N . TYR A 1 72 ? -14.310 7.254 19.873 1.00 88.00 72 TYR A N 1
ATOM 539 C CA . TYR A 1 72 ? -13.920 6.531 21.091 1.00 88.00 72 TYR A CA 1
ATOM 540 C C . TYR A 1 72 ? -15.111 6.181 21.995 1.00 88.00 72 TYR A C 1
ATOM 542 O O . TYR A 1 72 ? -15.149 5.087 22.562 1.00 88.00 72 TYR A O 1
ATOM 550 N N . GLU A 1 73 ? -16.063 7.105 22.148 1.00 89.00 73 GLU A N 1
ATOM 551 C CA . GLU A 1 73 ? -17.242 6.933 23.008 1.00 89.00 73 GLU A CA 1
ATOM 552 C C . GLU A 1 73 ? -18.273 5.954 22.421 1.00 89.00 73 GLU A C 1
ATOM 554 O O . GLU A 1 73 ? -19.009 5.325 23.181 1.00 89.00 73 GLU A O 1
ATOM 559 N N . ASP A 1 74 ? -18.270 5.763 21.098 1.00 87.75 74 ASP A N 1
ATOM 560 C CA . ASP A 1 74 ? -19.184 4.874 20.371 1.00 87.75 74 ASP A CA 1
ATOM 561 C C . ASP A 1 74 ? -18.629 3.444 20.211 1.00 87.75 74 ASP A C 1
ATOM 563 O O . ASP A 1 74 ? -19.321 2.534 19.744 1.00 87.75 74 ASP A O 1
ATOM 567 N N . ILE A 1 75 ? -17.378 3.210 20.621 1.00 88.62 75 ILE A N 1
ATOM 568 C CA . ILE A 1 75 ? -16.720 1.904 20.535 1.00 88.62 75 ILE A CA 1
ATOM 569 C C . ILE A 1 75 ? -16.976 1.089 21.799 1.00 88.62 75 ILE A C 1
ATOM 571 O O . ILE A 1 75 ? -16.675 1.497 22.919 1.00 88.62 75 ILE A O 1
ATOM 575 N N . GLU A 1 76 ? -17.433 -0.149 21.624 1.00 92.19 76 GLU A N 1
ATOM 576 C CA . GLU A 1 76 ? -17.571 -1.093 22.727 1.00 92.19 76 GLU A CA 1
ATOM 577 C C . GLU A 1 76 ? -16.194 -1.471 23.312 1.00 92.19 76 GLU A C 1
ATOM 579 O O . GLU A 1 76 ? -15.313 -1.985 22.617 1.00 92.19 76 GLU A O 1
ATOM 584 N N . ASN A 1 77 ? -16.004 -1.249 24.619 1.00 94.19 77 ASN A N 1
ATOM 585 C CA . ASN A 1 77 ? -14.750 -1.504 25.346 1.00 94.19 77 ASN A CA 1
ATOM 586 C C . ASN A 1 77 ? -13.508 -0.853 24.689 1.00 94.19 77 ASN A C 1
ATOM 588 O O . ASN A 1 77 ? -12.540 -1.554 24.355 1.00 94.19 77 ASN A O 1
ATOM 592 N N . PRO A 1 78 ? -13.471 0.484 24.550 1.00 91.38 78 PRO A N 1
ATOM 593 C CA . PRO A 1 78 ? -12.494 1.172 23.705 1.00 91.38 78 PRO A CA 1
ATOM 594 C C . PRO A 1 78 ? -11.049 0.927 24.160 1.00 91.38 78 PRO A C 1
ATOM 596 O O . PRO A 1 78 ? -10.176 0.683 23.331 1.00 91.38 78 PRO A O 1
ATOM 599 N N . ASN A 1 79 ? -10.813 0.815 25.473 1.00 92.38 79 ASN A N 1
ATOM 600 C CA . ASN A 1 79 ? -9.510 0.479 26.067 1.00 92.38 79 ASN A CA 1
ATOM 601 C C . ASN A 1 79 ? -8.873 -0.820 25.533 1.00 92.38 79 ASN A C 1
ATOM 603 O O . ASN A 1 79 ? -7.657 -0.987 25.605 1.00 92.38 79 ASN A O 1
ATOM 607 N N . ARG A 1 80 ? -9.676 -1.775 25.043 1.00 93.19 80 ARG A N 1
ATOM 608 C CA . ARG A 1 80 ? -9.190 -3.038 24.462 1.00 93.19 80 ARG A CA 1
ATOM 609 C C . ARG A 1 80 ? -9.402 -3.100 22.956 1.00 93.19 80 ARG A C 1
ATOM 611 O O . ARG A 1 80 ? -8.556 -3.657 22.258 1.00 93.19 80 ARG A O 1
ATOM 618 N N . THR A 1 81 ? -10.514 -2.560 22.472 1.00 93.69 81 THR A N 1
ATOM 619 C CA . THR A 1 81 ? -10.917 -2.648 21.068 1.00 93.69 81 THR A CA 1
ATOM 620 C C . THR A 1 81 ? -10.089 -1.720 20.189 1.00 93.69 81 THR A C 1
ATOM 622 O O . THR A 1 81 ? -9.549 -2.189 19.190 1.00 93.69 81 THR A O 1
ATOM 625 N N . LEU A 1 82 ? -9.880 -0.459 20.587 1.00 91.81 82 LEU A N 1
ATOM 626 C CA . LEU A 1 82 ? -9.122 0.506 19.783 1.00 91.81 82 LEU A CA 1
ATOM 627 C C . LEU A 1 82 ? -7.673 0.074 19.528 1.00 91.81 82 LEU A C 1
ATOM 629 O O . LEU A 1 82 ? -7.286 0.020 18.361 1.00 91.81 82 LEU A O 1
ATOM 633 N N . PRO A 1 83 ? -6.872 -0.314 20.546 1.00 91.44 83 PRO A N 1
ATOM 634 C CA . PRO A 1 83 ? -5.496 -0.740 20.298 1.00 91.44 83 PRO A CA 1
ATOM 635 C C . PRO A 1 83 ? -5.416 -1.935 19.344 1.00 91.44 83 PRO A C 1
ATOM 637 O O . PRO A 1 83 ? -4.556 -1.981 18.469 1.00 91.44 83 PRO A O 1
ATOM 640 N N . ARG A 1 84 ? -6.334 -2.901 19.478 1.00 92.75 84 ARG A N 1
ATOM 641 C CA . ARG A 1 84 ? -6.374 -4.091 18.616 1.00 92.75 84 ARG A CA 1
ATOM 642 C C . ARG A 1 84 ? -6.812 -3.753 17.196 1.00 92.75 84 ARG A C 1
ATOM 644 O O . ARG A 1 84 ? -6.208 -4.256 16.253 1.00 92.75 84 ARG A O 1
ATOM 651 N N . ALA A 1 85 ? -7.831 -2.912 17.042 1.00 90.94 85 ALA A N 1
ATOM 652 C CA . ALA A 1 85 ? -8.323 -2.473 15.742 1.00 90.94 85 ALA A CA 1
ATOM 653 C C . ALA A 1 85 ? -7.236 -1.705 14.978 1.00 90.94 85 ALA A C 1
ATOM 655 O O . ALA A 1 85 ? -6.932 -2.057 13.844 1.00 90.94 85 ALA A O 1
ATOM 656 N N . VAL A 1 86 ? -6.569 -0.744 15.625 1.00 91.25 86 VAL A N 1
ATOM 657 C CA . VAL A 1 86 ? -5.485 0.039 15.010 1.00 91.25 86 VAL A CA 1
ATOM 658 C C . VAL A 1 86 ? -4.306 -0.855 14.618 1.00 91.25 86 VAL A C 1
ATOM 660 O O . VAL A 1 86 ? -3.861 -0.813 13.474 1.00 91.25 86 VAL A O 1
ATOM 663 N N . LEU A 1 87 ? -3.816 -1.705 15.528 1.00 92.69 87 LEU A N 1
ATOM 664 C CA . LEU A 1 87 ? -2.667 -2.573 15.242 1.00 92.69 87 LEU A CA 1
ATOM 665 C C . LEU A 1 87 ? -2.967 -3.600 14.142 1.00 92.69 87 LEU A C 1
ATOM 667 O O . LEU A 1 87 ? -2.125 -3.832 13.275 1.00 92.69 87 LEU A O 1
ATOM 671 N N . SER A 1 88 ? -4.159 -4.204 14.157 1.00 93.31 88 SER A N 1
ATOM 672 C CA . SER A 1 88 ? -4.562 -5.154 13.113 1.00 93.31 88 SER A CA 1
ATOM 673 C C . SER A 1 88 ? -4.758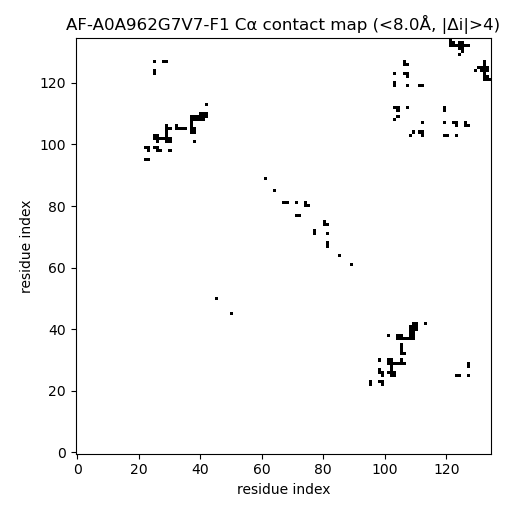 -4.469 11.761 1.00 93.31 88 SER A C 1
ATOM 675 O O . SER A 1 88 ? -4.282 -4.993 10.756 1.00 93.31 88 SER A O 1
ATOM 677 N N . ALA A 1 89 ? -5.364 -3.278 11.727 1.00 91.31 89 ALA A N 1
ATOM 678 C CA . ALA A 1 89 ? -5.512 -2.495 10.504 1.00 91.31 89 ALA A CA 1
ATOM 679 C C . ALA A 1 89 ? -4.148 -2.121 9.906 1.00 91.31 89 ALA A C 1
ATOM 681 O O . ALA A 1 89 ? -3.925 -2.354 8.720 1.00 91.31 89 ALA A O 1
ATOM 682 N N . ILE A 1 90 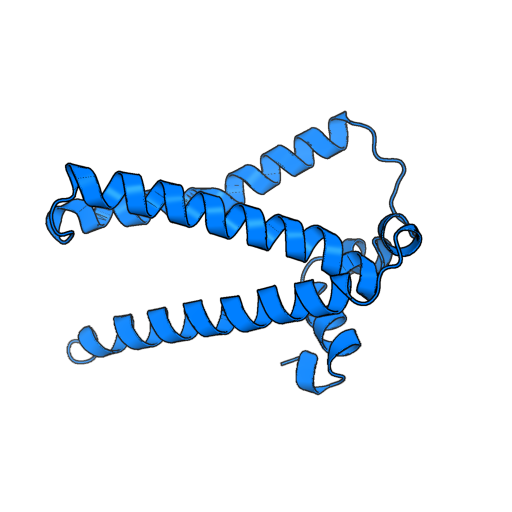? -3.210 -1.627 10.723 1.00 92.44 90 ILE A N 1
ATOM 683 C CA . ILE A 1 90 ? -1.847 -1.303 10.277 1.00 92.44 90 ILE A CA 1
ATOM 684 C C . ILE A 1 90 ? -1.164 -2.542 9.692 1.00 92.44 90 ILE A C 1
ATOM 686 O O . ILE A 1 90 ? -0.625 -2.475 8.591 1.00 92.44 90 ILE A O 1
ATOM 690 N N . ALA A 1 91 ? -1.217 -3.682 10.385 1.00 94.56 91 ALA A N 1
ATOM 691 C CA . ALA A 1 91 ? -0.594 -4.912 9.904 1.00 94.56 91 ALA A CA 1
ATOM 692 C C . ALA A 1 91 ? -1.173 -5.369 8.553 1.00 94.56 91 ALA A C 1
ATOM 694 O O . ALA A 1 91 ? -0.418 -5.708 7.642 1.00 94.56 91 ALA A O 1
ATOM 695 N N . VAL A 1 92 ? -2.501 -5.335 8.397 1.00 94.81 92 VAL A N 1
ATOM 696 C CA . VAL A 1 92 ? -3.170 -5.696 7.138 1.00 94.81 92 VAL A CA 1
ATOM 697 C C . VAL A 1 92 ? -2.776 -4.738 6.013 1.00 94.81 92 VAL A C 1
ATOM 699 O O . VAL A 1 92 ? -2.421 -5.191 4.926 1.00 94.81 92 VAL A O 1
ATOM 702 N N . VAL A 1 93 ? -2.785 -3.428 6.266 1.00 93.62 93 VAL A N 1
ATOM 703 C CA . VAL A 1 93 ? -2.433 -2.415 5.260 1.00 93.62 93 VAL A CA 1
ATOM 704 C C . VAL A 1 93 ? -0.971 -2.536 4.831 1.00 93.62 93 VAL A C 1
ATOM 706 O O . VAL A 1 93 ? -0.702 -2.485 3.634 1.00 93.62 93 VAL A O 1
ATOM 709 N N . ILE A 1 94 ? -0.040 -2.792 5.759 1.00 94.88 94 ILE A N 1
ATOM 710 C CA . ILE A 1 94 ? 1.372 -3.054 5.429 1.00 94.88 94 ILE A CA 1
ATOM 711 C C . ILE A 1 94 ? 1.484 -4.217 4.441 1.00 94.88 94 ILE A C 1
ATOM 713 O O . ILE A 1 94 ? 2.167 -4.100 3.424 1.00 94.88 94 ILE A O 1
ATOM 717 N N . VAL A 1 95 ? 0.801 -5.332 4.717 1.00 96.75 95 VAL A N 1
ATOM 718 C CA . VAL A 1 95 ? 0.835 -6.514 3.845 1.00 96.75 95 VAL A CA 1
ATOM 719 C C . VAL A 1 95 ? 0.284 -6.181 2.460 1.00 96.75 95 VAL A C 1
ATOM 721 O O . VAL A 1 95 ? 0.920 -6.506 1.459 1.00 96.75 95 VAL A O 1
ATOM 724 N N . VAL A 1 96 ? -0.851 -5.480 2.382 1.00 96.19 96 VAL A N 1
ATOM 725 C CA . VAL A 1 96 ? -1.433 -5.048 1.101 1.00 96.19 96 VAL A CA 1
ATOM 726 C C . VAL A 1 96 ? -0.485 -4.128 0.338 1.00 96.19 96 VAL A C 1
ATOM 728 O O . VAL A 1 96 ? -0.247 -4.360 -0.843 1.00 96.19 96 VAL A O 1
ATOM 731 N N . TYR A 1 97 ? 0.101 -3.126 0.994 1.00 94.62 97 TYR A N 1
ATOM 732 C CA . TYR A 1 97 ? 1.029 -2.193 0.358 1.00 94.62 97 TYR A CA 1
ATOM 733 C C . TYR A 1 97 ? 2.263 -2.901 -0.191 1.00 94.62 97 TYR A C 1
ATOM 735 O O . TYR A 1 97 ? 2.644 -2.642 -1.328 1.00 94.62 97 TYR A O 1
ATOM 743 N N . VAL A 1 98 ? 2.851 -3.832 0.564 1.00 95.81 98 VAL A N 1
ATOM 744 C CA . VAL A 1 98 ? 3.998 -4.621 0.092 1.00 95.81 98 VAL A CA 1
ATOM 745 C C . VAL A 1 98 ? 3.612 -5.484 -1.108 1.00 95.81 98 VAL A C 1
ATOM 747 O O . VAL A 1 98 ? 4.329 -5.489 -2.107 1.00 95.81 98 VAL A O 1
ATOM 750 N N . MET A 1 99 ? 2.469 -6.176 -1.053 1.00 96.44 99 MET A N 1
ATOM 751 C CA . MET A 1 99 ? 2.002 -6.988 -2.179 1.00 96.44 99 MET A CA 1
ATOM 752 C C . MET A 1 99 ? 1.787 -6.139 -3.436 1.00 96.44 99 MET A C 1
ATOM 754 O O . MET A 1 99 ? 2.252 -6.514 -4.508 1.00 96.44 99 MET A O 1
ATOM 758 N N . VAL A 1 100 ? 1.128 -4.985 -3.316 1.00 95.50 100 VAL A N 1
ATOM 759 C CA . VAL A 1 100 ? 0.866 -4.075 -4.442 1.00 95.50 100 VAL A CA 1
ATOM 760 C C . VAL A 1 100 ? 2.165 -3.469 -4.982 1.00 95.50 100 VAL A C 1
ATOM 762 O O . VAL A 1 100 ? 2.344 -3.414 -6.199 1.00 95.50 100 VAL A O 1
ATOM 765 N N . ALA A 1 101 ? 3.088 -3.062 -4.106 1.00 93.81 101 ALA A N 1
ATOM 766 C CA . ALA A 1 101 ? 4.372 -2.474 -4.487 1.00 93.81 101 ALA A CA 1
ATOM 767 C C . ALA A 1 101 ? 5.276 -3.452 -5.254 1.00 93.81 101 ALA A C 1
ATOM 769 O O . ALA A 1 101 ? 6.080 -3.012 -6.069 1.00 93.81 101 ALA A O 1
ATOM 770 N N . ILE A 1 102 ? 5.134 -4.761 -5.024 1.00 94.50 102 ILE A N 1
ATOM 771 C CA . ILE A 1 102 ? 5.862 -5.802 -5.764 1.00 94.50 102 ILE A CA 1
ATOM 772 C C . ILE A 1 102 ? 5.082 -6.235 -7.015 1.00 94.50 102 ILE A C 1
ATOM 774 O O . ILE A 1 102 ? 5.648 -6.323 -8.101 1.00 94.50 102 ILE A O 1
ATOM 778 N N . GLY A 1 103 ? 3.777 -6.485 -6.885 1.00 94.81 103 GLY A N 1
ATOM 779 C CA . GLY A 1 103 ? 2.953 -7.016 -7.970 1.00 94.81 103 GLY A CA 1
ATOM 780 C C . GLY A 1 103 ? 2.723 -6.023 -9.111 1.00 94.81 103 GLY A C 1
ATOM 781 O O . GLY A 1 103 ? 2.699 -6.420 -10.272 1.00 94.81 103 GLY A O 1
ATOM 782 N N . THR A 1 104 ? 2.603 -4.725 -8.819 1.00 94.81 104 THR A N 1
ATOM 783 C CA . THR A 1 104 ? 2.335 -3.711 -9.857 1.00 94.81 104 THR A CA 1
ATOM 784 C C . THR A 1 104 ? 3.512 -3.573 -10.833 1.00 94.81 104 THR A C 1
ATOM 786 O O . THR A 1 104 ? 3.292 -3.712 -12.040 1.00 94.81 104 THR A O 1
ATOM 789 N N . PRO A 1 105 ? 4.773 -3.391 -10.380 1.00 94.38 105 PRO A N 1
ATOM 790 C CA . PRO A 1 105 ? 5.913 -3.352 -11.294 1.00 94.38 105 PRO A CA 1
ATOM 791 C C . PRO A 1 105 ? 6.146 -4.661 -12.058 1.00 94.38 105 PRO A C 1
ATOM 793 O O . PRO A 1 105 ? 6.684 -4.604 -13.156 1.00 94.38 105 PRO A O 1
ATOM 796 N N . MET A 1 106 ? 5.720 -5.823 -11.546 1.00 94.06 106 MET A N 1
ATOM 797 C CA . MET A 1 106 ? 5.774 -7.084 -12.309 1.00 94.06 106 MET A CA 1
ATOM 798 C C . MET A 1 106 ? 4.859 -7.081 -13.542 1.00 94.06 106 MET A C 1
ATOM 800 O O . MET A 1 106 ? 5.133 -7.786 -14.508 1.00 94.06 106 MET A O 1
ATOM 804 N N . LEU A 1 107 ? 3.798 -6.267 -13.553 1.00 92.44 107 LEU A N 1
ATOM 805 C CA . LEU A 1 107 ? 2.862 -6.177 -14.679 1.00 92.44 107 LEU A CA 1
ATOM 806 C C . LEU A 1 107 ? 3.245 -5.098 -15.691 1.00 92.44 107 LEU A C 1
ATOM 808 O O . LEU A 1 107 ? 3.170 -5.331 -16.900 1.00 92.44 107 LEU A O 1
ATOM 812 N N . ILE A 1 108 ? 3.633 -3.916 -15.209 1.00 93.62 108 ILE A N 1
ATOM 813 C CA . ILE A 1 108 ? 3.827 -2.728 -16.061 1.00 93.62 108 ILE A CA 1
ATOM 814 C C . ILE A 1 108 ? 5.261 -2.179 -16.058 1.00 93.62 108 ILE A C 1
ATOM 816 O O . ILE A 1 108 ? 5.571 -1.275 -16.832 1.00 93.62 108 ILE A O 1
ATOM 820 N N . GLY A 1 109 ? 6.154 -2.743 -15.243 1.00 94.06 109 GLY A N 1
ATOM 821 C CA . GLY A 1 109 ? 7.523 -2.262 -15.050 1.00 94.06 109 GLY A CA 1
ATOM 822 C C . GLY A 1 109 ? 7.631 -1.058 -14.116 1.00 94.06 109 GLY A C 1
ATOM 823 O O . GLY A 1 109 ? 6.659 -0.335 -13.890 1.00 94.06 109 GLY A O 1
ATOM 824 N N . ALA A 1 110 ? 8.825 -0.835 -13.561 1.00 92.94 110 ALA A N 1
ATOM 825 C CA . ALA A 1 110 ? 9.082 0.339 -12.724 1.00 92.94 110 ALA A CA 1
ATOM 826 C C . ALA A 1 110 ? 8.944 1.652 -13.500 1.00 92.94 110 ALA A C 1
ATOM 828 O O . ALA A 1 110 ? 8.343 2.595 -12.997 1.00 92.94 110 ALA A O 1
ATOM 829 N N . ASP A 1 111 ? 9.417 1.699 -14.743 1.00 93.19 111 ASP A N 1
ATOM 830 C CA . ASP A 1 111 ? 9.162 2.790 -15.683 1.00 93.19 111 ASP A CA 1
ATOM 831 C C . ASP A 1 111 ? 7.664 3.058 -15.880 1.00 93.19 111 ASP A C 1
ATOM 833 O O . ASP A 1 111 ? 7.238 4.212 -15.881 1.00 93.19 111 ASP A O 1
ATOM 837 N N . GLY A 1 112 ? 6.851 2.004 -15.998 1.00 92.81 112 GLY A N 1
ATOM 838 C CA . GLY A 1 112 ? 5.399 2.114 -16.111 1.00 92.81 112 GLY A CA 1
ATOM 839 C C . GLY A 1 112 ? 4.775 2.785 -14.889 1.00 92.81 112 GLY A C 1
ATOM 840 O O . GLY A 1 112 ? 3.941 3.676 -15.045 1.00 92.81 112 GLY A O 1
ATOM 841 N N . VAL A 1 113 ? 5.225 2.416 -13.687 1.00 93.75 113 VAL A N 1
ATOM 842 C CA . VAL A 1 113 ? 4.778 3.025 -12.423 1.00 93.75 113 VAL A CA 1
ATOM 843 C C . VAL A 1 113 ? 5.255 4.476 -12.294 1.00 93.75 113 VAL A C 1
ATOM 845 O O . VAL A 1 113 ? 4.466 5.350 -11.945 1.00 93.75 113 VAL A O 1
ATOM 848 N N . ILE A 1 114 ? 6.528 4.751 -12.594 1.00 92.31 114 ILE A N 1
ATOM 849 C CA . ILE A 1 114 ? 7.142 6.080 -12.446 1.00 92.31 114 ILE A CA 1
ATOM 850 C C . ILE A 1 114 ? 6.538 7.084 -13.429 1.00 92.31 114 ILE A C 1
ATOM 852 O O . ILE A 1 114 ? 6.253 8.214 -13.047 1.00 92.31 114 ILE A O 1
ATOM 856 N N . ASN A 1 115 ? 6.320 6.682 -14.681 1.00 93.06 115 ASN A N 1
ATOM 857 C CA . ASN A 1 115 ? 5.809 7.583 -15.714 1.00 93.06 115 ASN A CA 1
ATOM 858 C C . ASN A 1 115 ? 4.294 7.817 -15.607 1.00 93.06 115 ASN A C 1
ATOM 860 O O . ASN A 1 115 ? 3.790 8.772 -16.191 1.00 93.06 115 ASN A O 1
ATOM 864 N N . ASN A 1 116 ? 3.568 6.967 -14.872 1.00 93.31 116 ASN A N 1
ATOM 865 C CA . ASN A 1 116 ? 2.107 7.003 -14.779 1.00 93.31 116 ASN A CA 1
ATOM 866 C C . ASN A 1 116 ? 1.626 6.971 -13.321 1.00 93.31 116 ASN A C 1
ATOM 868 O O . ASN A 1 116 ? 0.710 6.223 -12.989 1.00 93.31 116 ASN A O 1
ATOM 872 N N . GLN A 1 117 ? 2.237 7.766 -12.441 1.00 88.12 117 GLN A N 1
ATOM 873 C CA . GLN A 1 117 ? 2.048 7.677 -10.983 1.00 88.12 117 GLN A CA 1
ATOM 874 C C . GLN A 1 117 ? 0.574 7.699 -10.539 1.00 88.12 117 GLN A C 1
ATOM 876 O O . GLN A 1 117 ? 0.195 6.964 -9.631 1.00 88.12 117 GLN A O 1
ATOM 881 N N . GLU A 1 118 ? 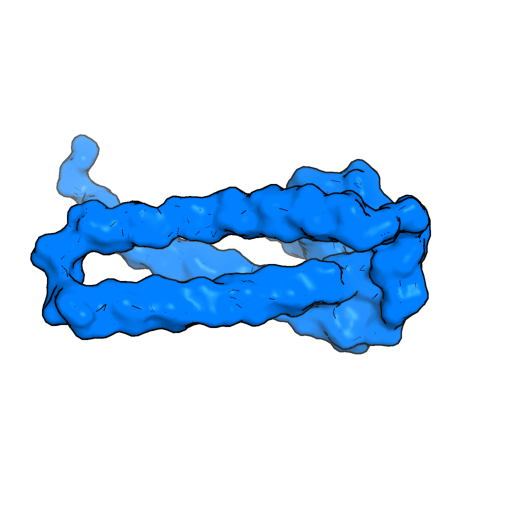-0.264 8.499 -11.202 1.00 88.88 118 GLU A N 1
ATOM 882 C CA . GLU A 1 118 ? -1.684 8.662 -10.860 1.00 88.88 118 GLU A CA 1
ATOM 883 C C . GLU A 1 118 ? -2.566 7.498 -11.335 1.00 88.88 118 GLU A C 1
ATOM 885 O O . GLU A 1 118 ? -3.610 7.229 -10.745 1.00 88.88 118 GLU A O 1
ATOM 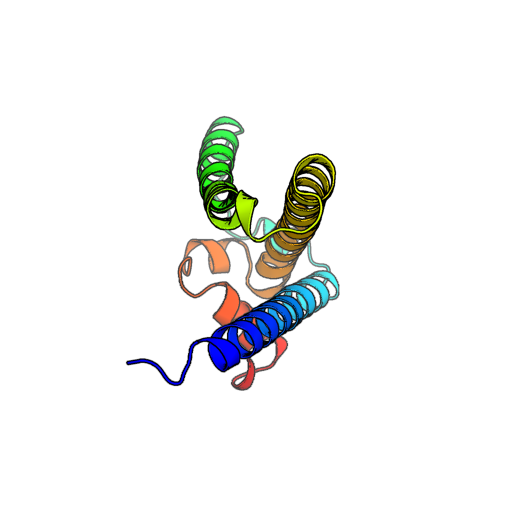890 N N . VAL A 1 119 ? -2.150 6.787 -12.389 1.00 91.38 119 VAL A N 1
ATOM 891 C CA . VAL A 1 119 ? -2.955 5.747 -13.059 1.00 91.38 119 VAL A CA 1
ATOM 892 C C . VAL A 1 119 ? -2.258 4.386 -13.112 1.00 91.38 119 VAL A C 1
ATOM 894 O O . VAL A 1 119 ? -2.738 3.466 -13.769 1.00 91.38 119 VAL A O 1
ATOM 897 N N . ALA A 1 120 ? -1.146 4.215 -12.394 1.00 92.62 120 ALA A N 1
ATOM 898 C CA . ALA A 1 120 ? -0.328 3.003 -12.424 1.00 92.62 120 ALA A CA 1
ATOM 899 C C . ALA A 1 120 ? -1.136 1.738 -12.094 1.00 92.62 120 ALA A C 1
ATOM 901 O O . ALA A 1 120 ? -0.989 0.714 -12.759 1.00 92.62 120 ALA A O 1
ATOM 902 N N . LEU A 1 121 ? -2.035 1.810 -11.108 1.00 92.00 121 LEU A N 1
ATOM 903 C CA . LEU A 1 121 ? -2.895 0.680 -10.743 1.00 92.00 121 LEU A CA 1
ATOM 904 C C . LEU A 1 121 ? -3.956 0.379 -11.806 1.00 92.00 121 LEU A C 1
ATOM 906 O O . LEU A 1 121 ? -4.251 -0.789 -12.036 1.00 92.00 121 LEU A O 1
ATOM 910 N N . ALA A 1 122 ? -4.484 1.402 -12.482 1.00 91.88 122 ALA A N 1
ATOM 911 C CA . ALA A 1 122 ? -5.429 1.219 -13.583 1.00 91.88 122 ALA A CA 1
ATOM 912 C C . ALA A 1 122 ? -4.745 0.581 -14.800 1.00 91.88 122 ALA A C 1
ATOM 914 O O . ALA A 1 122 ? -5.291 -0.337 -15.396 1.00 91.88 122 ALA A O 1
ATOM 915 N N . LEU A 1 123 ? -3.512 0.986 -15.123 1.00 91.56 123 LEU A N 1
ATOM 916 C CA . LEU A 1 123 ? -2.714 0.357 -16.183 1.00 91.56 123 LEU A CA 1
ATOM 917 C C . LEU A 1 123 ? -2.342 -1.089 -15.844 1.00 91.56 123 LEU A C 1
ATOM 919 O O . LEU A 1 123 ? -2.365 -1.965 -16.708 1.00 91.56 123 LEU A O 1
ATOM 923 N N . ALA A 1 124 ? -2.014 -1.367 -14.582 1.00 91.12 124 ALA A N 1
ATOM 924 C CA . ALA A 1 124 ? -1.805 -2.734 -14.126 1.00 91.12 124 ALA A CA 1
ATOM 925 C C . ALA A 1 124 ? -3.102 -3.555 -14.200 1.00 91.12 124 ALA A C 1
ATOM 927 O O . ALA A 1 124 ? -3.066 -4.711 -14.622 1.00 91.12 124 ALA A O 1
ATOM 928 N N . GLY A 1 125 ? -4.244 -2.954 -13.858 1.00 90.50 125 GLY A N 1
ATOM 929 C CA . GLY A 1 125 ? -5.571 -3.538 -14.038 1.00 90.50 125 GLY A CA 1
ATOM 930 C C . GLY A 1 125 ? -5.868 -3.850 -15.501 1.00 90.50 125 GLY A C 1
ATOM 931 O O . GLY A 1 125 ? -6.261 -4.971 -15.817 1.00 90.50 125 GLY A O 1
ATOM 932 N N . GLU A 1 126 ? -5.599 -2.911 -16.406 1.00 89.81 126 GLU A N 1
ATOM 933 C CA . GLU A 1 126 ? -5.720 -3.098 -17.852 1.00 89.81 126 GLU A CA 1
ATOM 934 C C . GLU A 1 126 ? -4.840 -4.250 -18.341 1.00 89.81 126 GLU A C 1
ATOM 936 O O . GLU A 1 126 ? -5.277 -5.107 -19.109 1.00 89.81 126 GLU A O 1
ATOM 941 N N . LYS A 1 127 ? -3.602 -4.323 -17.847 1.00 86.75 127 LYS A N 1
ATOM 942 C CA . LYS A 1 127 ? -2.679 -5.406 -18.181 1.00 86.75 127 LYS A CA 1
ATOM 943 C C . LYS A 1 127 ? -3.170 -6.768 -17.685 1.00 86.75 127 LYS A C 1
ATOM 945 O O . LYS A 1 127 ? -2.914 -7.772 -18.347 1.00 86.75 127 LYS A O 1
ATOM 950 N N . ALA A 1 128 ? -3.858 -6.800 -16.545 1.00 87.69 128 ALA A N 1
ATOM 951 C CA . ALA A 1 128 ? -4.361 -8.022 -15.930 1.00 87.69 128 ALA A CA 1
ATOM 952 C C . ALA A 1 128 ? -5.690 -8.513 -16.523 1.00 87.69 128 ALA A C 1
ATOM 954 O O . ALA A 1 128 ? -5.874 -9.714 -16.715 1.00 87.69 128 ALA A O 1
ATOM 955 N N . LEU A 1 129 ? -6.621 -7.597 -16.800 1.00 85.56 129 LEU A N 1
ATOM 956 C CA . LEU A 1 129 ? -8.022 -7.903 -17.116 1.00 85.56 129 LEU A CA 1
ATOM 957 C C . LEU A 1 129 ? -8.503 -7.301 -18.450 1.00 85.56 129 LEU A C 1
ATOM 959 O O . LEU A 1 129 ? -9.679 -7.428 -18.791 1.00 85.56 129 LEU A O 1
ATOM 963 N N . GLY A 1 130 ? -7.631 -6.647 -19.219 1.00 84.62 130 GLY A N 1
ATOM 964 C CA . GLY A 1 130 ? -8.012 -5.900 -20.419 1.00 84.62 130 GLY A CA 1
ATOM 965 C C . GLY A 1 130 ? -8.813 -4.640 -20.077 1.00 84.62 130 GLY A C 1
ATOM 966 O O . GLY A 1 130 ? -8.717 -4.106 -18.977 1.00 84.62 130 GLY A O 1
ATOM 967 N N . THR A 1 131 ? -9.661 -4.166 -20.991 1.00 80.56 131 THR A N 1
ATOM 968 C CA . THR A 1 131 ? -10.425 -2.912 -20.811 1.00 80.56 131 THR A CA 1
ATOM 969 C C . THR A 1 131 ? -11.352 -2.905 -19.591 1.00 80.56 131 THR A C 1
ATOM 971 O O . THR A 1 131 ? -11.705 -1.838 -19.101 1.00 80.56 131 THR A O 1
ATOM 974 N N . THR A 1 132 ? -11.722 -4.075 -19.062 1.00 79.81 132 THR A N 1
ATOM 975 C CA . THR A 1 132 ? -12.482 -4.203 -17.808 1.00 79.81 132 THR A CA 1
ATOM 976 C C . THR A 1 132 ? -11.673 -3.772 -16.582 1.00 79.81 132 THR A C 1
ATOM 978 O O . THR A 1 132 ? -12.260 -3.346 -15.597 1.00 79.81 132 THR A O 1
ATOM 981 N N . GLY A 1 133 ? -10.340 -3.841 -16.637 1.00 71.88 133 GLY A N 1
ATOM 982 C CA . GLY A 1 133 ? -9.450 -3.420 -15.553 1.00 71.88 133 GLY A CA 1
ATOM 983 C C . GLY A 1 133 ? -9.138 -1.919 -15.510 1.00 71.88 133 GLY A C 1
ATOM 984 O O . GLY A 1 133 ? -8.408 -1.496 -14.621 1.00 71.88 133 GLY A O 1
ATOM 985 N N . LEU A 1 134 ? -9.672 -1.129 -16.450 1.00 69.56 134 LEU A N 1
ATOM 986 C CA . LEU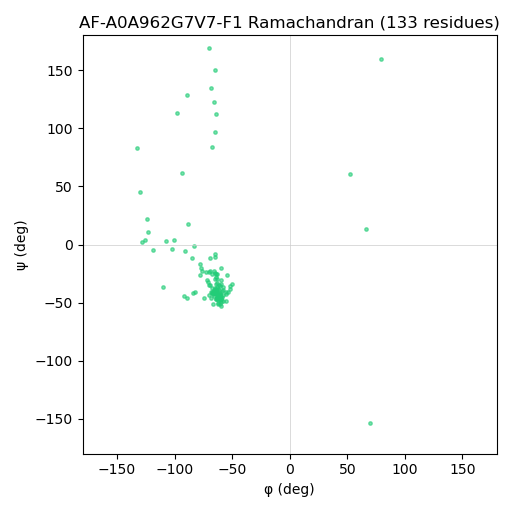 A 1 134 ? -9.570 0.339 -16.455 1.00 69.56 134 LEU A CA 1
ATOM 987 C C . LEU A 1 134 ? -10.646 1.031 -15.601 1.00 69.56 134 LEU A C 1
ATOM 989 O O . LEU A 1 134 ? -10.569 2.245 -15.414 1.00 69.56 134 LEU A O 1
ATOM 993 N N . VAL A 1 135 ? -11.669 0.284 -15.166 1.00 56.81 135 VAL A N 1
ATOM 994 C CA . VAL A 1 135 ? -12.891 0.800 -14.523 1.00 56.81 135 VAL A CA 1
ATOM 995 C C . VAL A 1 135 ? -12.779 0.776 -13.005 1.00 56.81 135 VAL A C 1
ATOM 997 O O . VAL A 1 135 ? -12.316 -0.253 -12.466 1.00 56.81 135 VAL A O 1
#

Secondary structure (DSSP, 8-state):
--S-HHHHHHHHHHHHHHHHHHHHHHHHHHHHS--HHHHHTT-----HHHHHHHHHHHHHTTTTHHHHHHTGGGSSSHHHHHHHHHHHHHHHHHHHHHHHHHHHHHHHHHHHHHHTTTTHHHHHHHHHHGGGGG-

Solvent-accessible surface area (backbone atoms only — not comparable to full-atom values): 7503 Å² total; per-residue (Å²): 144,82,89,60,70,80,61,46,58,57,52,49,52,51,52,53,51,50,52,49,52,53,51,52,50,50,13,51,53,15,55,71,46,78,39,73,70,33,49,54,36,76,50,75,95,70,54,73,70,56,54,51,55,51,50,57,58,56,55,62,77,58,66,68,64,60,62,63,60,73,48,43,88,79,41,78,63,38,93,60,42,48,62,51,52,53,53,51,50,51,54,52,49,52,53,50,50,54,41,36,67,54,6,40,19,33,63,51,17,26,37,41,38,70,78,32,68,94,47,32,68,38,53,32,26,27,72,73,58,39,82,70,24,63,110

Nearest PDB structures (foldseek):
  3gia-assembly1_A  TM=8.553E-01  e=4.153E-03  Methanocaldococcus jannaschii
  3gi9-assembly1_C  TM=8.329E-01  e=3.034E-03  Methanocaldococcus jannaschii

pLDDT: mean 88.18, std 9.63, range [50.84, 96.75]

Mean predicted aligned error: 5.9 Å

Sequence (135 aa):
NLRSIGQSSTVEIVLVWFKMVVLVGLAIFGLSHWDPPMMARGAPDAGITTALFGAAAVFMAYEGFQLLAYDYEDIENPNRTLPRAVLSAIAVVIVVYVMVAIGTPMLIGADGVINNQEVALALAGEKALGTTGLV